Protein AF-A0A527HH57-F1 (afdb_monomer_lite)

Sequence (79 aa):
MLQAGKTVFACALGRGGISAGKREGDGATPLAAMRILSGYFRGDQFSSGRRTRLAMTPIGPDLGWCEVPDDRNYNRPVK

Foldseek 3Di:
DDDDPPDDDDDDFFPLEEDCPDDPPSRGHYPDDDDDAEEEDACVVCVCQVVDPHHYHYDDPQWDADCDPPDPRHRHIDD

Radius of gyration: 15.5 Å; chains: 1; bounding box: 34×20×36 Å

pLDDT: mean 94.53, std 2.4, range [87.75, 97.94]

Secondary structure (DSSP, 8-state):
-EEETTEEE-----TT-EETT--TTS-PEE-S-----EEEEETTT-GGGGGSSSEEEEE-TT-EE---TTSTTTTSEE-

Structure (mmCIF, N/CA/C/O backbone):
data_AF-A0A527HH57-F1
#
_entry.id   AF-A0A527HH57-F1
#
loop_
_atom_site.group_PDB
_atom_site.id
_atom_site.type_symbol
_atom_site.label_atom_id
_atom_site.label_alt_id
_atom_site.label_comp_id
_atom_site.label_asym_id
_atom_site.label_entity_id
_atom_site.label_seq_id
_atom_site.pdbx_PDB_ins_code
_atom_site.Cartn_x
_atom_site.Cartn_y
_atom_site.Cartn_z
_atom_site.occupancy
_atom_site.B_iso_or_equiv
_atom_site.auth_seq_id
_atom_site.auth_comp_id
_atom_site.auth_asym_id
_atom_site.auth_atom_id
_atom_site.pdbx_PDB_model_num
ATOM 1 N N . MET A 1 1 ? -15.257 5.914 3.607 1.00 88.94 1 MET A N 1
ATOM 2 C CA . MET A 1 1 ? -14.679 5.624 4.936 1.00 88.94 1 MET A CA 1
ATOM 3 C C . MET A 1 1 ? -13.952 4.297 4.854 1.00 88.94 1 MET A C 1
ATOM 5 O O . MET A 1 1 ? -14.497 3.372 4.265 1.00 88.94 1 MET A O 1
ATOM 9 N N . LEU A 1 2 ? -12.745 4.216 5.412 1.00 94.12 2 LEU A N 1
ATOM 10 C CA . LEU A 1 2 ? -11.960 2.987 5.524 1.00 94.12 2 LEU A CA 1
ATOM 11 C C . LEU A 1 2 ? -12.072 2.470 6.958 1.00 94.12 2 LEU A C 1
ATOM 13 O O . LEU A 1 2 ? -11.789 3.216 7.895 1.00 94.12 2 LEU A O 1
ATOM 17 N N . GLN A 1 3 ? -12.450 1.206 7.130 1.00 95.25 3 GLN A N 1
ATOM 18 C CA . GLN A 1 3 ? -12.493 0.559 8.439 1.00 95.25 3 GLN A CA 1
ATOM 19 C C . GLN A 1 3 ? -11.316 -0.408 8.595 1.00 95.25 3 GLN A C 1
ATOM 21 O O . GLN A 1 3 ? -11.115 -1.290 7.764 1.00 95.25 3 GLN A O 1
ATOM 26 N N . ALA A 1 4 ? -10.569 -0.270 9.691 1.00 93.19 4 ALA A N 1
ATOM 27 C CA . ALA A 1 4 ? -9.510 -1.192 10.087 1.00 93.19 4 ALA A CA 1
ATOM 28 C C . ALA A 1 4 ? -9.753 -1.648 11.532 1.00 93.19 4 ALA A C 1
ATOM 30 O O . ALA A 1 4 ? -9.517 -0.914 12.494 1.00 93.19 4 ALA A O 1
ATOM 31 N N . GLY A 1 5 ? -10.275 -2.867 11.688 1.00 90.81 5 GLY A N 1
ATOM 32 C CA . GLY A 1 5 ? -10.719 -3.369 12.987 1.00 90.81 5 GLY A CA 1
ATOM 33 C C . GLY A 1 5 ? -11.829 -2.491 13.573 1.00 90.81 5 GLY A C 1
ATOM 34 O O . GLY A 1 5 ? -12.904 -2.369 12.986 1.00 90.81 5 GLY A O 1
ATOM 35 N N . LYS A 1 6 ? -11.563 -1.884 14.735 1.00 95.06 6 LYS A N 1
ATOM 36 C CA . LYS A 1 6 ? -12.506 -1.005 15.453 1.00 95.06 6 LYS A CA 1
ATOM 37 C C . LYS A 1 6 ? -12.374 0.476 15.075 1.00 95.06 6 LYS A C 1
ATOM 39 O O . LYS A 1 6 ? -13.102 1.298 15.619 1.00 95.06 6 LYS A O 1
ATOM 44 N N . THR A 1 7 ? -11.449 0.817 14.181 1.00 95.31 7 THR A N 1
ATOM 45 C CA . THR A 1 7 ? -11.153 2.207 13.824 1.00 95.31 7 THR A CA 1
ATOM 46 C C . THR A 1 7 ? -11.696 2.533 12.439 1.00 95.31 7 THR A C 1
ATOM 48 O O . THR A 1 7 ? -11.629 1.702 11.531 1.00 95.31 7 THR A O 1
ATOM 51 N N . VAL A 1 8 ? -12.212 3.752 12.277 1.00 96.75 8 VAL A N 1
ATOM 52 C CA . VAL A 1 8 ? -12.761 4.268 11.018 1.00 96.75 8 VAL A CA 1
ATOM 53 C C . VAL A 1 8 ? -12.033 5.552 10.640 1.00 96.75 8 VAL A C 1
ATOM 55 O O . VAL A 1 8 ? -11.865 6.442 11.470 1.00 96.75 8 VAL A O 1
ATOM 58 N N . PHE A 1 9 ? -11.618 5.646 9.380 1.00 96.12 9 PHE A N 1
ATOM 59 C CA . PHE A 1 9 ? -10.877 6.776 8.832 1.00 96.12 9 PHE A CA 1
ATOM 60 C C . PHE A 1 9 ? -11.609 7.374 7.629 1.00 96.12 9 PHE A C 1
ATOM 62 O O . PHE A 1 9 ? -12.187 6.648 6.807 1.00 96.12 9 PHE A O 1
ATOM 69 N N . ALA A 1 10 ? -11.529 8.697 7.479 1.00 97.69 10 ALA A N 1
ATOM 70 C CA . ALA A 1 10 ? -11.798 9.329 6.194 1.00 97.69 10 ALA A CA 1
ATOM 71 C C . ALA A 1 10 ? -10.796 8.793 5.161 1.00 97.69 10 ALA A C 1
ATOM 73 O O . ALA A 1 10 ? -9.615 8.620 5.458 1.00 97.69 10 ALA A O 1
ATOM 74 N N . CYS A 1 11 ? -11.274 8.483 3.959 1.00 95.44 11 CYS A N 1
ATOM 75 C CA . CYS A 1 11 ? -10.437 7.936 2.900 1.00 95.44 11 CYS A CA 1
ATOM 76 C C . CYS A 1 11 ? -10.905 8.450 1.542 1.00 95.44 11 CYS A C 1
ATOM 78 O O . CYS A 1 11 ? -12.102 8.664 1.334 1.00 95.44 11 CYS A O 1
ATOM 80 N N . ALA A 1 12 ? -9.962 8.602 0.619 1.00 96.62 12 ALA A N 1
ATOM 81 C CA . ALA A 1 12 ? -10.280 8.780 -0.787 1.00 96.62 12 ALA A CA 1
ATOM 82 C C . ALA A 1 12 ? -10.718 7.440 -1.395 1.00 96.62 12 ALA A C 1
ATOM 84 O O . ALA A 1 12 ? -10.269 6.373 -0.969 1.00 96.62 12 ALA A O 1
ATOM 85 N N . LEU A 1 13 ? -11.592 7.507 -2.393 1.00 96.50 13 LEU A N 1
ATOM 86 C CA . LEU A 1 13 ? -11.926 6.383 -3.260 1.00 96.50 13 LEU A CA 1
ATOM 87 C C . LEU A 1 13 ? -11.325 6.640 -4.637 1.00 96.50 13 LEU A C 1
ATOM 89 O O . LEU A 1 13 ? -11.118 7.789 -5.030 1.00 96.50 13 LEU A O 1
ATOM 93 N N . GLY A 1 14 ? -11.037 5.564 -5.360 1.00 95.88 14 GLY A N 1
ATOM 94 C CA . GLY A 1 14 ? -10.565 5.657 -6.730 1.00 95.88 14 GLY A CA 1
ATOM 95 C C . GLY A 1 14 ? -11.581 6.381 -7.620 1.00 95.88 14 GLY A C 1
ATOM 96 O O . GLY A 1 14 ? -12.790 6.292 -7.398 1.00 95.88 14 GLY A O 1
ATOM 97 N N . ARG A 1 15 ? -11.097 7.085 -8.651 1.00 97.19 15 ARG A N 1
ATOM 98 C CA . ARG A 1 15 ? -11.945 7.826 -9.606 1.00 97.19 15 ARG A CA 1
ATOM 99 C C . ARG A 1 15 ? -12.998 6.951 -10.301 1.00 97.19 15 ARG A C 1
ATOM 101 O O . ARG A 1 15 ? -14.021 7.466 -10.728 1.00 97.19 15 ARG A O 1
ATOM 108 N N . GLY A 1 16 ? -12.738 5.646 -10.412 1.00 96.69 16 GLY A N 1
ATOM 109 C CA . GLY A 1 16 ? -13.656 4.647 -10.964 1.00 96.69 16 GLY A CA 1
ATOM 110 C C . GLY A 1 16 ? -14.714 4.152 -9.970 1.00 96.69 16 GLY A C 1
ATOM 111 O O . GLY A 1 16 ? -15.444 3.217 -10.280 1.00 96.69 16 GLY A O 1
ATOM 112 N N . GLY A 1 17 ? -14.793 4.738 -8.771 1.00 97.00 17 GLY A N 1
ATOM 113 C CA . GLY A 1 17 ? -15.714 4.318 -7.718 1.00 97.00 17 GLY A CA 1
ATOM 114 C C . GLY A 1 17 ? -15.307 2.999 -7.059 1.00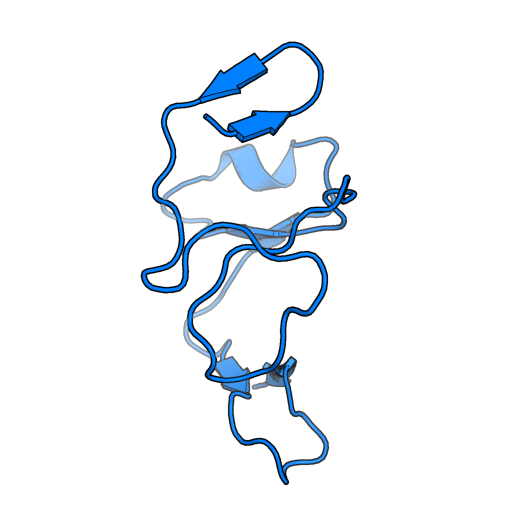 97.00 17 GLY A C 1
ATOM 115 O O . GLY A 1 17 ? -14.149 2.587 -7.114 1.00 97.00 17 GLY A O 1
ATOM 116 N N . ILE A 1 18 ? -16.263 2.343 -6.400 1.00 97.38 18 ILE A N 1
ATOM 117 C CA . ILE A 1 18 ? -16.071 1.035 -5.759 1.00 97.38 18 ILE A CA 1
ATOM 118 C C . ILE A 1 18 ? -16.552 -0.061 -6.716 1.00 97.38 18 ILE A C 1
ATOM 120 O O . ILE A 1 18 ? -17.668 0.027 -7.222 1.00 97.38 18 ILE A O 1
ATOM 124 N N . SER A 1 19 ? -15.745 -1.101 -6.950 1.00 97.69 19 SER A N 1
ATOM 125 C CA . SER A 1 19 ? -16.082 -2.179 -7.894 1.00 97.69 19 SER A CA 1
ATOM 126 C C . SER A 1 19 ? -15.621 -3.558 -7.421 1.00 97.69 19 SER A C 1
ATOM 128 O O . SER A 1 19 ? -14.491 -3.727 -6.962 1.00 97.69 19 SER A O 1
ATOM 130 N N . ALA A 1 20 ? -16.480 -4.568 -7.589 1.00 97.06 20 ALA A N 1
ATOM 131 C CA . ALA A 1 20 ? -16.113 -5.980 -7.431 1.00 97.06 20 ALA A CA 1
ATOM 132 C C . ALA A 1 20 ? -15.308 -6.520 -8.632 1.00 97.06 20 ALA A C 1
ATOM 134 O O . ALA A 1 20 ? -14.623 -7.529 -8.513 1.00 97.06 20 ALA A O 1
ATOM 135 N N . GLY A 1 21 ? -15.366 -5.838 -9.780 1.00 96.88 21 GLY A N 1
ATOM 136 C CA . GLY A 1 21 ? -14.663 -6.193 -11.015 1.00 96.88 21 GLY A CA 1
ATOM 137 C C . GLY A 1 21 ? -13.390 -5.380 -11.247 1.00 96.88 21 GLY A C 1
ATOM 138 O O . GLY A 1 21 ? -13.110 -5.044 -12.395 1.00 96.88 21 GLY A O 1
ATOM 139 N N . LYS A 1 22 ? -12.666 -5.020 -10.174 1.00 96.56 22 LYS A N 1
ATOM 140 C CA . LYS A 1 22 ? -11.422 -4.235 -10.232 1.00 96.56 22 LYS A CA 1
ATOM 141 C C . LYS A 1 22 ? -10.418 -4.871 -11.202 1.00 96.56 22 LYS A C 1
ATOM 143 O O . LYS A 1 22 ? -10.097 -6.052 -11.081 1.00 96.56 22 LYS A O 1
ATOM 148 N N . ARG A 1 23 ? -9.857 -4.058 -12.096 1.00 95.19 23 ARG A N 1
ATOM 149 C CA . ARG A 1 23 ? -8.738 -4.391 -12.991 1.00 95.19 23 ARG A CA 1
ATOM 150 C C . ARG A 1 23 ? -7.600 -3.394 -12.826 1.00 95.19 23 ARG A C 1
ATOM 152 O O . ARG A 1 23 ? -7.767 -2.325 -12.242 1.00 95.19 23 ARG A O 1
ATOM 159 N N . GLU A 1 24 ? -6.417 -3.736 -13.308 1.00 91.94 24 GLU A N 1
ATOM 160 C CA . GLU A 1 24 ? -5.321 -2.772 -13.377 1.00 91.94 24 GLU A CA 1
ATOM 161 C C . GLU A 1 24 ? -5.695 -1.596 -14.301 1.00 91.94 24 GLU A C 1
ATOM 163 O O . GLU A 1 24 ? -6.390 -1.778 -15.297 1.00 91.94 24 GLU A O 1
ATOM 168 N N . GLY A 1 25 ? -5.317 -0.369 -13.926 1.00 92.00 25 GLY A N 1
ATOM 169 C CA . GLY A 1 25 ? -5.584 0.846 -14.715 1.00 92.00 25 GLY A CA 1
ATOM 170 C C . GLY A 1 25 ? -7.011 1.423 -14.660 1.00 92.00 25 GLY A C 1
ATOM 171 O O . GLY A 1 25 ? -7.204 2.587 -15.012 1.00 92.00 25 GLY A O 1
ATOM 172 N N . ASP A 1 26 ? -8.009 0.687 -14.159 1.00 95.44 26 ASP A N 1
ATOM 173 C CA . ASP A 1 26 ? -9.415 1.145 -14.127 1.00 95.44 26 ASP A CA 1
ATOM 174 C C . ASP A 1 26 ? -9.691 2.299 -13.137 1.00 95.44 26 ASP A C 1
ATOM 176 O O . ASP A 1 26 ? -10.731 2.955 -13.187 1.00 95.44 26 ASP A O 1
ATOM 180 N N . GLY A 1 27 ? -8.754 2.561 -12.224 1.00 95.94 27 GLY A N 1
ATOM 181 C CA . GLY A 1 27 ? -8.880 3.574 -11.182 1.00 95.94 27 GLY A CA 1
ATOM 182 C C . GLY A 1 27 ? -9.981 3.313 -10.148 1.00 95.94 27 GLY A C 1
ATOM 183 O O . GLY A 1 27 ? -10.340 4.255 -9.447 1.00 95.94 27 GLY A O 1
ATOM 184 N N . ALA A 1 28 ? -10.532 2.103 -10.041 1.00 97.94 28 ALA A N 1
ATOM 185 C CA . ALA A 1 28 ? -11.536 1.749 -9.038 1.00 97.94 28 ALA A CA 1
ATOM 186 C C . ALA A 1 28 ? -10.901 1.346 -7.693 1.00 97.94 28 ALA A C 1
ATOM 188 O O . ALA A 1 28 ? -9.749 0.923 -7.623 1.00 97.94 28 ALA A O 1
ATOM 189 N N . THR A 1 29 ? -11.662 1.445 -6.604 1.00 96.81 29 THR A N 1
ATOM 190 C CA . THR A 1 29 ? -11.352 0.824 -5.310 1.00 96.81 29 THR A CA 1
ATOM 191 C C . THR A 1 29 ? -12.011 -0.560 -5.258 1.00 96.81 29 THR A C 1
ATOM 193 O O . THR A 1 29 ? -13.210 -0.656 -5.528 1.00 96.81 29 THR A O 1
ATOM 196 N N . PRO A 1 30 ? -11.284 -1.640 -4.915 1.00 96.12 30 PRO A N 1
ATOM 197 C CA . PRO A 1 30 ? -11.882 -2.968 -4.823 1.00 96.12 30 PRO A CA 1
ATOM 198 C C . PRO A 1 30 ? -13.002 -3.023 -3.777 1.00 96.12 30 PRO A C 1
ATOM 200 O O . PRO A 1 30 ? -12.826 -2.573 -2.645 1.00 96.12 30 PRO A O 1
ATOM 203 N N . LEU A 1 31 ? -14.134 -3.632 -4.131 1.00 96.69 31 LEU A N 1
ATOM 204 C CA . LEU A 1 31 ? -15.173 -4.018 -3.179 1.00 96.69 31 LEU A CA 1
ATOM 205 C C . LEU A 1 31 ? -14.765 -5.330 -2.497 1.00 96.69 31 LEU A C 1
ATOM 207 O O . LEU A 1 31 ? -15.167 -6.409 -2.926 1.00 96.69 31 LEU A O 1
ATOM 211 N N . ALA A 1 32 ? -13.926 -5.248 -1.465 1.00 94.31 32 ALA A N 1
ATOM 212 C CA . ALA A 1 32 ? -13.447 -6.428 -0.750 1.00 94.31 32 ALA A CA 1
ATOM 213 C C . ALA A 1 32 ? -13.062 -6.127 0.703 1.00 94.31 32 ALA A C 1
ATOM 215 O O . ALA A 1 32 ? -12.606 -5.031 1.032 1.00 94.31 32 ALA A O 1
ATOM 216 N N . ALA A 1 33 ? -13.174 -7.142 1.563 1.00 95.75 33 ALA A N 1
ATOM 217 C CA . ALA A 1 33 ? -12.509 -7.152 2.861 1.00 95.75 33 ALA A CA 1
ATOM 218 C C . ALA A 1 33 ? -11.078 -7.681 2.683 1.00 95.75 33 ALA A C 1
ATOM 220 O O . ALA A 1 33 ? -10.881 -8.818 2.257 1.00 95.75 33 ALA A O 1
ATOM 221 N N . MET A 1 34 ? -10.078 -6.856 2.998 1.00 94.00 34 MET A N 1
ATOM 222 C CA . MET A 1 34 ? -8.664 -7.174 2.771 1.00 94.00 34 MET A CA 1
ATOM 223 C C . MET A 1 34 ? -7.884 -7.189 4.085 1.00 94.00 34 MET A C 1
ATOM 225 O O . MET A 1 34 ? -8.144 -6.400 4.995 1.00 94.00 34 MET A O 1
ATOM 229 N N . ARG A 1 35 ? -6.903 -8.091 4.187 1.00 93.56 35 ARG A N 1
ATOM 230 C CA . ARG A 1 35 ? -5.985 -8.153 5.331 1.00 93.56 35 ARG A CA 1
ATOM 231 C C . ARG A 1 35 ? -4.816 -7.200 5.111 1.00 93.56 35 ARG A C 1
ATOM 233 O O . ARG A 1 35 ? -4.209 -7.210 4.046 1.00 93.56 35 ARG A O 1
ATOM 240 N N . ILE A 1 36 ? -4.450 -6.453 6.147 1.00 91.88 36 ILE A N 1
ATOM 241 C CA . ILE A 1 36 ? -3.175 -5.730 6.176 1.00 91.88 36 ILE A CA 1
ATOM 242 C C . ILE A 1 36 ? -2.075 -6.764 6.443 1.00 91.88 36 ILE A C 1
ATOM 244 O O . ILE A 1 36 ? -2.117 -7.452 7.463 1.00 91.88 36 ILE A O 1
ATOM 248 N N . LEU A 1 37 ? -1.138 -6.916 5.506 1.00 93.00 37 LEU A N 1
ATOM 249 C CA . LEU A 1 37 ? -0.112 -7.965 5.557 1.00 93.00 37 LEU A CA 1
ATOM 250 C C . LEU A 1 37 ? 1.193 -7.460 6.175 1.00 93.00 37 LEU A C 1
ATOM 252 O O . LEU A 1 37 ? 1.715 -8.050 7.119 1.00 93.00 37 LEU A O 1
ATOM 256 N N . SER A 1 38 ? 1.699 -6.356 5.645 1.00 94.38 38 SER A N 1
ATOM 257 C CA . SER A 1 38 ? 2.962 -5.740 6.032 1.00 94.38 38 SER A CA 1
ATOM 258 C C . SER A 1 38 ? 2.990 -4.285 5.565 1.00 94.38 38 SER A C 1
ATOM 260 O O . SER A 1 38 ? 2.050 -3.815 4.919 1.00 94.38 38 SER A O 1
ATOM 262 N N . GLY A 1 39 ? 4.056 -3.562 5.892 1.00 94.06 39 GLY A N 1
ATOM 263 C CA . GLY A 1 39 ? 4.265 -2.212 5.392 1.00 94.06 39 GLY A CA 1
ATOM 264 C C . GLY A 1 39 ? 5.720 -1.775 5.418 1.00 94.06 39 GLY A C 1
ATOM 265 O O . GLY A 1 39 ? 6.596 -2.430 5.979 1.00 94.06 39 GLY A O 1
ATOM 266 N N . TYR A 1 40 ? 5.955 -0.618 4.818 1.00 95.38 40 TYR A N 1
ATOM 267 C CA . TYR A 1 40 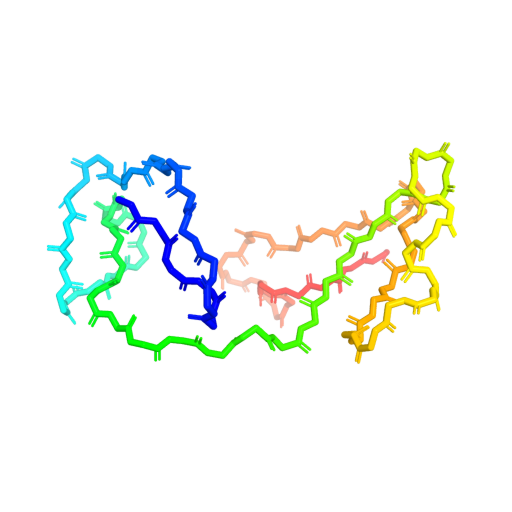? 7.246 0.043 4.773 1.00 95.38 40 TYR A CA 1
ATOM 268 C C . TYR A 1 40 ? 7.174 1.354 5.548 1.00 95.38 40 TYR A C 1
ATOM 270 O O . TYR A 1 40 ? 6.118 1.986 5.603 1.00 95.38 40 TYR A O 1
ATOM 278 N N . PHE A 1 41 ? 8.272 1.772 6.171 1.00 95.56 41 PHE A N 1
ATOM 279 C CA . PHE A 1 41 ? 8.300 3.045 6.888 1.00 95.56 41 PHE A CA 1
ATOM 280 C C . PHE A 1 41 ? 9.655 3.734 6.804 1.00 95.56 41 PHE A C 1
ATOM 282 O O . PHE A 1 41 ? 10.706 3.104 6.699 1.00 95.56 41 PHE A O 1
ATOM 289 N N . ARG A 1 42 ? 9.622 5.059 6.906 1.00 94.94 42 ARG A N 1
ATOM 290 C CA . ARG A 1 42 ? 10.806 5.905 7.015 1.00 94.94 42 ARG A CA 1
ATOM 291 C C . ARG A 1 42 ? 11.295 5.936 8.455 1.00 94.94 42 ARG A C 1
ATOM 293 O O . ARG A 1 42 ? 10.588 6.426 9.331 1.00 94.94 42 ARG A O 1
ATOM 300 N N . GLY A 1 43 ? 12.484 5.394 8.711 1.00 92.31 43 GLY A N 1
ATOM 301 C CA . GLY A 1 43 ? 13.028 5.293 10.071 1.00 92.31 43 GLY A CA 1
ATOM 302 C C . GLY A 1 43 ? 13.300 6.649 10.728 1.00 92.31 43 GLY A C 1
ATOM 303 O O . GLY A 1 43 ? 13.163 6.772 11.942 1.00 92.31 43 GLY A O 1
ATOM 304 N N . ASP A 1 44 ? 13.624 7.656 9.919 1.00 92.38 44 ASP A N 1
ATOM 305 C CA . ASP A 1 44 ? 13.852 9.044 10.322 1.00 92.38 44 ASP A CA 1
ATOM 306 C C . ASP A 1 44 ? 12.553 9.805 10.641 1.00 92.38 44 ASP A C 1
ATOM 308 O O . ASP A 1 44 ? 12.577 10.745 11.428 1.00 92.38 44 ASP A O 1
ATOM 312 N N . GLN A 1 45 ? 11.412 9.384 10.086 1.00 93.44 45 GLN A N 1
ATOM 313 C CA . GLN A 1 45 ? 10.106 10.020 10.326 1.00 93.44 45 GLN A CA 1
ATOM 314 C C . GLN A 1 45 ? 9.224 9.249 11.313 1.00 93.44 45 GLN A C 1
ATOM 316 O O . GLN A 1 45 ? 8.403 9.835 12.015 1.00 93.44 45 GLN A O 1
ATOM 321 N N . PHE A 1 46 ? 9.375 7.927 11.371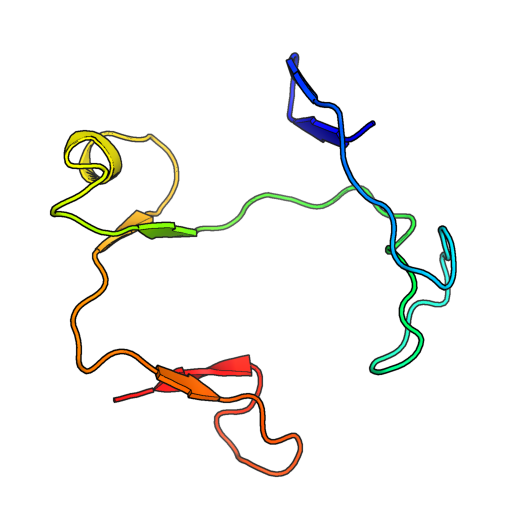 1.00 92.94 46 PHE A N 1
ATOM 322 C CA . PHE A 1 46 ? 8.536 7.040 12.168 1.00 92.94 46 PHE A CA 1
ATOM 323 C C . PHE A 1 46 ? 9.376 5.971 12.871 1.00 92.94 46 PHE A C 1
ATOM 325 O O . PHE A 1 46 ? 9.289 4.772 12.600 1.00 92.94 46 PHE A O 1
ATOM 332 N N . SER A 1 47 ? 10.199 6.411 13.823 1.00 87.75 47 SER A N 1
ATOM 333 C CA . SER A 1 47 ? 11.104 5.544 14.591 1.00 87.75 47 SER A CA 1
ATOM 334 C C . SER A 1 47 ? 10.379 4.429 15.363 1.00 87.75 47 SER A C 1
ATOM 336 O O . SER A 1 47 ? 10.930 3.346 15.573 1.00 87.75 47 SER A O 1
ATOM 338 N N . SER A 1 48 ? 9.114 4.642 15.739 1.00 90.44 48 SER A N 1
ATOM 339 C CA . SER A 1 48 ? 8.276 3.642 16.406 1.00 90.44 48 SER A CA 1
ATOM 340 C C . SER A 1 48 ? 7.774 2.523 15.486 1.00 90.44 48 SER A C 1
ATOM 342 O O . SER A 1 48 ? 7.281 1.525 16.012 1.00 90.44 48 SER A O 1
ATOM 344 N N . GLY A 1 49 ? 7.956 2.613 14.162 1.00 88.38 49 GLY A N 1
ATOM 345 C CA . GLY A 1 49 ? 7.532 1.585 13.201 1.00 88.38 49 GLY A CA 1
ATOM 346 C C . GLY A 1 49 ? 8.079 0.187 13.498 1.00 88.38 49 GLY A C 1
ATOM 347 O O . GLY A 1 49 ? 7.367 -0.805 13.344 1.00 88.38 49 GLY A O 1
ATOM 348 N N . ARG A 1 50 ? 9.293 0.108 14.060 1.00 87.88 50 ARG A N 1
ATOM 349 C CA . ARG A 1 50 ? 9.930 -1.151 14.495 1.00 87.88 50 ARG A CA 1
ATOM 350 C C . ARG A 1 50 ? 9.204 -1.856 15.642 1.00 87.88 50 ARG A C 1
ATOM 352 O O . ARG A 1 50 ? 9.451 -3.031 15.877 1.00 87.88 50 ARG A O 1
ATOM 359 N N . ARG A 1 51 ? 8.362 -1.139 16.390 1.00 92.56 51 ARG A N 1
ATOM 360 C CA . ARG A 1 51 ? 7.666 -1.647 17.585 1.00 92.56 51 ARG A CA 1
ATOM 361 C C . ARG A 1 51 ? 6.224 -2.063 17.307 1.00 92.56 51 ARG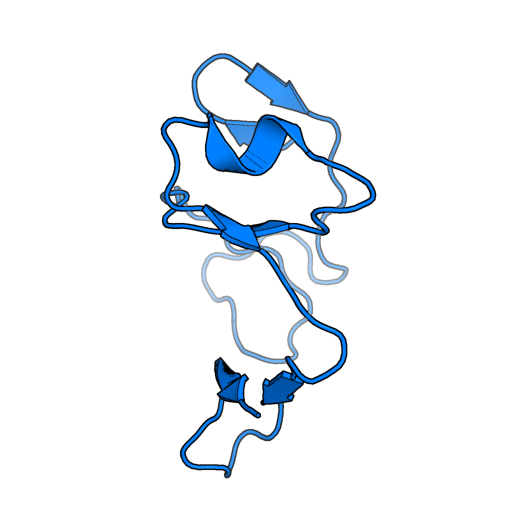 A C 1
ATOM 363 O O . ARG A 1 51 ? 5.529 -2.497 18.223 1.00 92.56 51 ARG A O 1
ATOM 370 N N . THR A 1 52 ? 5.737 -1.884 16.080 1.00 91.25 52 THR A N 1
ATOM 371 C CA . THR A 1 52 ? 4.367 -2.275 15.739 1.00 91.25 52 THR A CA 1
ATOM 372 C C . THR A 1 52 ? 4.239 -3.800 15.694 1.00 91.25 52 THR A C 1
ATOM 374 O O . THR A 1 52 ? 5.208 -4.509 15.444 1.00 91.25 52 THR A O 1
ATOM 377 N N . ARG A 1 53 ? 3.027 -4.315 15.931 1.00 91.38 53 ARG A N 1
ATOM 378 C CA . ARG A 1 53 ? 2.734 -5.753 15.785 1.00 91.38 53 ARG A CA 1
ATOM 379 C C . ARG A 1 53 ? 2.612 -6.196 14.322 1.00 91.38 53 ARG A C 1
ATOM 381 O O . ARG A 1 53 ? 2.554 -7.391 14.060 1.00 91.38 53 ARG A O 1
ATOM 388 N N . LEU A 1 54 ? 2.506 -5.249 13.390 1.00 92.00 54 LEU A N 1
ATOM 389 C CA . LEU A 1 54 ? 2.466 -5.519 11.958 1.00 92.00 54 LEU A CA 1
ATOM 390 C C . LEU A 1 54 ? 3.900 -5.709 11.448 1.00 92.00 54 LEU A C 1
ATOM 392 O O . LEU A 1 54 ? 4.817 -5.045 11.928 1.00 92.00 54 LEU A O 1
ATOM 396 N N . ALA A 1 55 ? 4.105 -6.592 10.471 1.00 93.88 55 ALA A N 1
ATOM 397 C CA . ALA A 1 55 ? 5.410 -6.744 9.839 1.00 93.88 55 ALA A CA 1
ATOM 398 C C . ALA A 1 55 ? 5.775 -5.450 9.092 1.00 93.88 55 ALA A C 1
ATOM 400 O O . ALA A 1 55 ? 5.186 -5.141 8.059 1.00 93.88 55 ALA A O 1
ATOM 401 N N . MET A 1 56 ? 6.722 -4.681 9.631 1.00 95.38 56 MET A N 1
ATOM 402 C CA . MET A 1 56 ? 7.125 -3.383 9.087 1.00 95.38 56 MET A CA 1
ATOM 403 C C . MET A 1 56 ? 8.612 -3.373 8.735 1.00 95.38 56 MET A C 1
ATOM 405 O O . MET A 1 56 ? 9.455 -3.710 9.568 1.00 95.38 56 MET A O 1
ATOM 409 N N . THR A 1 57 ? 8.946 -2.920 7.528 1.00 94.25 57 THR A N 1
ATOM 410 C CA . THR A 1 57 ? 10.325 -2.851 7.027 1.00 94.25 57 THR A CA 1
ATOM 411 C C . THR A 1 57 ? 10.780 -1.393 6.887 1.00 94.25 57 THR A C 1
ATOM 413 O O . THR A 1 57 ? 10.101 -0.606 6.226 1.00 94.25 57 THR A O 1
ATOM 416 N N . PRO A 1 58 ? 11.911 -0.985 7.496 1.00 94.56 58 PRO A N 1
ATOM 417 C CA . PRO A 1 58 ? 12.455 0.355 7.291 1.00 94.56 58 PRO A CA 1
ATOM 418 C C . PRO A 1 58 ? 12.950 0.510 5.847 1.00 94.56 58 PRO A C 1
ATOM 420 O O . PRO A 1 58 ? 13.625 -0.384 5.335 1.00 94.56 58 PRO A O 1
ATOM 423 N N . ILE A 1 59 ? 12.651 1.640 5.207 1.00 95.69 59 ILE A N 1
ATOM 424 C CA . ILE A 1 59 ? 13.143 1.945 3.856 1.00 95.69 59 ILE A CA 1
ATOM 425 C C . ILE A 1 59 ? 14.468 2.705 3.903 1.00 95.69 59 ILE A C 1
ATOM 427 O O . ILE A 1 59 ? 14.691 3.520 4.800 1.00 95.69 59 ILE A O 1
ATOM 431 N N . GLY A 1 60 ? 15.328 2.419 2.926 1.00 93.31 60 GLY A N 1
ATOM 432 C CA . GLY A 1 60 ? 16.545 3.169 2.617 1.00 93.31 60 GLY A CA 1
ATOM 433 C C . GLY A 1 60 ? 16.407 3.916 1.285 1.00 93.31 60 GLY A C 1
ATOM 434 O O . GLY A 1 60 ? 15.431 3.693 0.568 1.00 93.31 60 GLY A O 1
ATOM 435 N N . PRO A 1 61 ? 17.363 4.798 0.946 1.00 93.94 61 PRO A N 1
ATOM 436 C CA . PRO A 1 61 ? 17.329 5.578 -0.295 1.00 93.94 61 PRO A CA 1
ATOM 437 C C . PRO A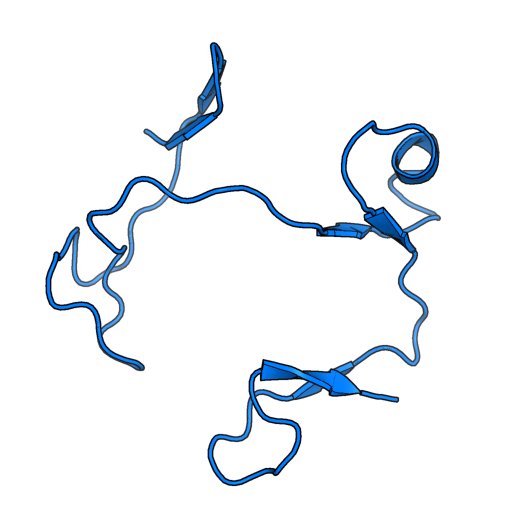 1 61 ? 17.452 4.724 -1.567 1.00 93.94 61 PRO A C 1
ATOM 439 O O . PRO A 1 61 ? 17.112 5.193 -2.645 1.00 93.94 61 PRO A O 1
ATOM 442 N N . ASP A 1 62 ? 17.934 3.490 -1.442 1.00 95.12 62 ASP A N 1
ATOM 443 C CA . ASP A 1 62 ? 18.131 2.516 -2.516 1.00 95.12 62 ASP A CA 1
ATOM 444 C C . ASP A 1 62 ? 16.913 1.607 -2.751 1.00 95.12 62 ASP A C 1
ATOM 446 O O . ASP A 1 62 ? 16.911 0.813 -3.685 1.00 95.12 62 ASP A O 1
ATOM 450 N N . LEU A 1 63 ? 15.879 1.676 -1.904 1.00 95.75 63 LEU A N 1
ATOM 451 C CA . LEU A 1 63 ? 14.691 0.844 -2.075 1.00 95.75 63 LEU A CA 1
ATOM 452 C C . LEU A 1 63 ? 13.789 1.416 -3.175 1.00 95.75 63 LEU A C 1
ATOM 454 O O . LEU A 1 63 ? 13.189 2.477 -3.002 1.00 95.75 63 LEU A O 1
ATOM 458 N N . GLY A 1 64 ? 13.632 0.660 -4.259 1.00 95.88 64 GLY A N 1
ATOM 459 C CA . GLY A 1 64 ? 12.633 0.899 -5.296 1.00 95.88 64 GLY A CA 1
ATOM 460 C C . GLY A 1 64 ? 11.444 -0.059 -5.203 1.00 95.88 64 GLY A C 1
ATOM 461 O O . GLY A 1 64 ? 11.485 -1.082 -4.515 1.00 95.88 64 GLY A O 1
ATOM 462 N N . TRP A 1 65 ? 10.385 0.260 -5.944 1.00 96.50 65 TRP A N 1
ATOM 463 C CA . TRP A 1 65 ? 9.266 -0.640 -6.213 1.00 96.50 65 TRP A CA 1
ATOM 464 C C . TRP A 1 65 ? 9.044 -0.702 -7.719 1.00 96.50 65 TRP A C 1
ATOM 466 O O . TRP A 1 65 ? 8.990 0.335 -8.380 1.00 96.50 65 TRP A O 1
ATOM 476 N N . CYS A 1 66 ? 8.986 -1.909 -8.273 1.00 97.00 66 CYS A N 1
ATO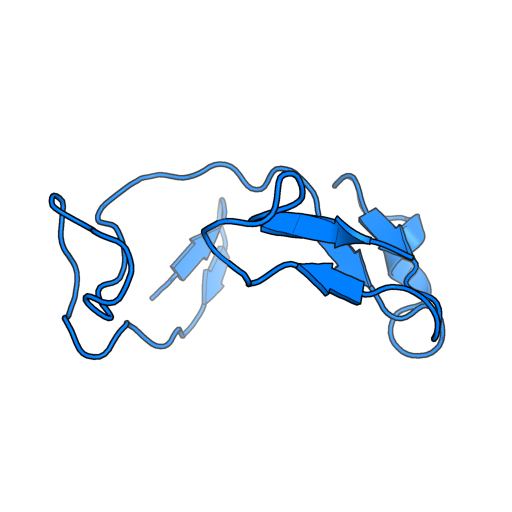M 477 C CA . CYS A 1 66 ? 8.841 -2.080 -9.711 1.00 97.00 66 CYS A CA 1
ATOM 478 C C . CYS A 1 66 ? 7.366 -1.978 -10.121 1.00 97.00 66 CYS A C 1
ATOM 480 O O . CYS A 1 66 ? 6.539 -2.789 -9.709 1.00 97.00 66 CYS A O 1
ATOM 482 N N . GLU A 1 67 ? 7.068 -1.002 -10.976 1.00 94.00 67 GLU A N 1
ATOM 483 C CA . GLU A 1 67 ? 5.733 -0.727 -11.530 1.00 94.00 67 GLU A CA 1
ATOM 484 C C . GLU A 1 67 ? 5.645 -1.083 -13.029 1.00 94.00 67 GLU A C 1
ATOM 486 O O . GLU A 1 67 ? 4.723 -0.659 -13.718 1.00 94.00 67 GLU A O 1
ATOM 491 N N . VAL A 1 68 ? 6.626 -1.819 -13.569 1.00 95.12 68 VAL A N 1
ATOM 492 C CA . VAL A 1 68 ? 6.686 -2.187 -14.995 1.00 95.12 68 VAL A CA 1
ATOM 493 C C . VAL A 1 68 ? 5.996 -3.543 -15.200 1.00 95.12 68 VAL A C 1
ATOM 495 O O . VAL A 1 68 ? 6.539 -4.536 -14.720 1.00 95.12 68 VAL A O 1
ATOM 498 N N . PRO A 1 69 ? 4.846 -3.624 -15.902 1.00 92.62 69 PRO A N 1
ATOM 499 C CA . PRO A 1 69 ? 4.040 -4.852 -15.972 1.00 92.62 69 PRO A CA 1
ATOM 500 C C . PRO A 1 69 ? 4.764 -6.073 -16.555 1.00 92.62 69 PRO A C 1
ATOM 502 O O . PRO A 1 69 ? 4.557 -7.188 -16.084 1.00 92.62 69 PRO A O 1
ATOM 505 N N . ASP A 1 70 ? 5.635 -5.859 -17.545 1.00 95.62 70 ASP A N 1
ATOM 506 C CA . ASP A 1 70 ? 6.375 -6.933 -18.225 1.00 95.62 70 ASP A CA 1
ATOM 507 C C . ASP A 1 70 ? 7.708 -7.289 -17.535 1.00 95.62 70 ASP A C 1
ATOM 509 O O . ASP A 1 70 ? 8.429 -8.184 -17.983 1.00 95.62 70 ASP A O 1
ATOM 513 N N . ASP A 1 71 ? 8.068 -6.607 -16.442 1.00 97.12 71 ASP A N 1
ATOM 514 C CA . ASP A 1 71 ? 9.256 -6.952 -15.661 1.00 97.12 71 ASP A CA 1
ATOM 515 C C . ASP A 1 71 ? 8.951 -8.129 -14.724 1.00 97.12 71 ASP A C 1
ATOM 517 O O . ASP A 1 71 ? 7.927 -8.174 -14.041 1.00 97.12 71 ASP A O 1
ATOM 521 N N . ARG A 1 72 ? 9.886 -9.080 -14.610 1.00 96.81 72 ARG A N 1
ATOM 522 C CA . ARG A 1 72 ? 9.776 -10.214 -13.670 1.00 96.81 72 ARG A CA 1
ATOM 523 C C . ARG A 1 72 ? 9.590 -9.784 -12.209 1.00 96.81 72 ARG A C 1
ATOM 525 O O . ARG A 1 72 ? 9.146 -10.580 -11.381 1.00 96.81 72 ARG A O 1
ATOM 532 N N . ASN A 1 73 ? 9.979 -8.556 -11.883 1.00 97.31 73 ASN A N 1
ATOM 533 C CA . ASN A 1 73 ? 9.859 -7.961 -10.566 1.00 97.31 73 ASN A CA 1
ATOM 534 C C . ASN A 1 73 ? 8.591 -7.116 -10.401 1.00 97.31 73 ASN A C 1
ATOM 536 O O . ASN A 1 73 ? 8.481 -6.445 -9.379 1.00 97.31 73 ASN A O 1
ATOM 540 N N . TYR A 1 74 ? 7.644 -7.133 -11.345 1.00 96.25 74 TYR A N 1
ATOM 541 C CA . TYR A 1 74 ? 6.415 -6.347 -11.242 1.00 96.25 74 TYR A CA 1
ATOM 542 C C . TYR A 1 74 ? 5.734 -6.512 -9.873 1.00 96.25 74 TYR A C 1
ATOM 544 O O . TYR A 1 74 ? 5.541 -7.629 -9.378 1.00 96.25 74 TYR A O 1
ATOM 552 N N . ASN A 1 75 ? 5.384 -5.377 -9.263 1.00 94.00 75 ASN A N 1
ATOM 553 C CA . ASN A 1 75 ? 4.785 -5.261 -7.939 1.00 94.00 75 ASN A CA 1
ATOM 554 C C . ASN A 1 75 ? 5.626 -5.905 -6.813 1.00 94.00 75 ASN A C 1
ATOM 556 O O . ASN A 1 75 ? 5.101 -6.582 -5.921 1.00 94.00 75 ASN A O 1
ATOM 560 N N . ARG A 1 76 ? 6.955 -5.729 -6.875 1.00 95.44 76 ARG A N 1
ATOM 561 C CA . ARG A 1 76 ? 7.922 -6.199 -5.867 1.00 95.44 76 ARG A CA 1
ATOM 562 C C . ARG A 1 76 ? 8.940 -5.112 -5.508 1.00 95.44 76 ARG A C 1
ATOM 564 O O . ARG A 1 76 ? 9.240 -4.247 -6.338 1.00 95.44 76 ARG A O 1
ATOM 571 N N . PRO A 1 77 ? 9.523 -5.179 -4.295 1.00 96.00 77 PRO A N 1
ATOM 572 C CA . PRO A 1 77 ? 10.647 -4.329 -3.939 1.00 96.00 77 PRO A CA 1
ATOM 573 C C . PRO A 1 77 ? 11.881 -4.702 -4.767 1.00 96.00 77 PRO A C 1
ATOM 575 O O . PRO A 1 77 ? 12.168 -5.884 -4.972 1.00 96.00 77 PRO A O 1
ATOM 578 N N . VAL A 1 78 ? 12.629 -3.690 -5.190 1.00 95.75 78 VAL A N 1
ATOM 579 C CA . VAL A 1 78 ? 13.884 -3.819 -5.942 1.00 95.75 78 VAL A CA 1
ATOM 580 C C . VAL A 1 78 ? 14.962 -2.930 -5.324 1.00 95.75 78 VAL A C 1
ATOM 582 O O . VAL A 1 78 ? 14.656 -2.026 -4.543 1.00 95.75 78 VAL A O 1
ATOM 585 N N . LYS A 1 79 ? 16.219 -3.221 -5.650 1.00 89.06 79 LYS A N 1
ATOM 586 C CA . LYS A 1 79 ? 17.412 -2.458 -5.282 1.00 89.06 79 LYS A CA 1
ATOM 587 C C . LYS A 1 79 ? 18.406 -2.506 -6.430 1.00 89.06 79 LYS A C 1
ATOM 589 O O . LYS A 1 79 ? 18.440 -3.570 -7.090 1.00 89.06 79 LYS A O 1
#